Protein AF-A0A520IIP6-F1 (afdb_monomer)

pLDDT: mean 88.24, std 10.16, range [39.0, 95.62]

Nearest PDB structures (foldseek):
  8rtd-assembly1_g  TM=6.089E-01  e=2.371E-02  Escherichia coli
  7pqe-assembly1_C  TM=3.061E-01  e=6.235E-01  Legionella pn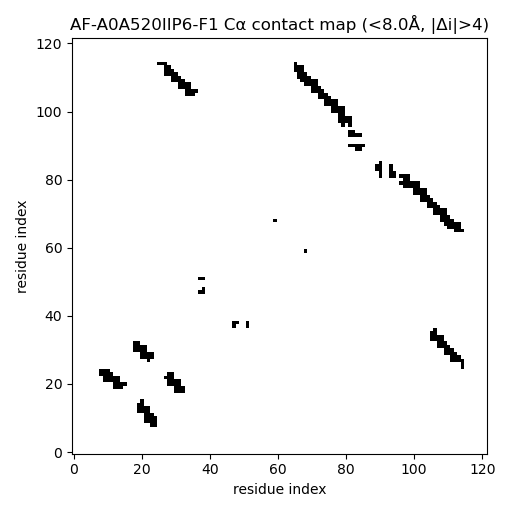eumophila
  6plm-assembly1_A  TM=2.946E-01  e=8.851E-01  Legionella pneumophila subsp. pneumophila str. Philadelphia 1
  7ppo-assembly1_C  TM=2.715E-01  e=1.118E+00  Legionella pneumophila
  6z1p-assembly1_Bj  TM=2.288E-01  e=2.597E-01  Tetrahymena thermophila SB210

Secondary structure (DSSP, 8-state):
--------SEEEEEEETTEEEEEETTS-EEEEEEE--SS-TT---HHHHHHHHHHHHHHHHHH-TTEEEEEEEEEEEEE--PPPPSSHHHHHHHHHHTT-EEEEEEEEEEEEEPP-TT----

Radius of gyration: 20.69 Å; Cα contacts (8 Å, |Δi|>4): 161; chains: 1; bounding box: 42×41×62 Å

Solvent-accessible surface area (backbone atoms only — not comparable to full-atom values): 7462 Å² total; per-residue (Å²): 132,88,80,81,73,88,75,74,68,54,73,47,76,48,75,60,91,92,35,44,34,39,34,29,71,84,70,26,42,30,40,50,39,82,51,81,73,91,57,61,89,89,59,85,57,66,67,49,55,54,51,52,53,50,50,54,54,48,51,52,62,72,66,50,80,60,58,48,80,43,81,46,77,47,79,47,80,46,59,41,78,55,56,88,41,101,40,71,68,47,28,54,54,32,54,73,48,44,69,43,75,44,82,43,78,49,39,33,44,37,42,29,46,62,65,70,87,90,64,80,87,126

Sequence (122 aa):
MKKNSFESPYAGIGLEGKTAILYGNTGSYSVVIAIENPVLQYSADASGYERFQSLLCNVVKLLGEGYIVQKQDVFFRDFYAASKGNSFMQTKYNAHFAGRSYTALSTYLVLTRQVKKGAFYT

Mean predicted aligned error: 7.49 Å

Structure (mmCIF, N/CA/C/O backbone):
data_AF-A0A520IIP6-F1
#
_entry.id   AF-A0A520IIP6-F1
#
loop_
_atom_site.group_PDB
_atom_site.id
_atom_site.type_symbol
_atom_site.label_atom_id
_atom_site.label_alt_id
_atom_site.label_comp_id
_atom_site.label_asym_id
_atom_site.label_entity_id
_atom_site.label_seq_id
_atom_site.pdbx_PDB_ins_code
_atom_site.Cartn_x
_atom_site.Cartn_y
_atom_site.Cartn_z
_atom_site.occupancy
_atom_site.B_iso_or_equiv
_atom_site.auth_seq_id
_atom_site.auth_comp_id
_atom_site.auth_asym_id
_atom_site.auth_atom_id
_atom_site.pdbx_PDB_model_num
ATOM 1 N N . MET A 1 1 ? 13.938 -23.473 28.742 1.00 48.50 1 MET A N 1
ATOM 2 C CA . MET A 1 1 ? 13.667 -22.190 28.056 1.00 48.50 1 MET A CA 1
ATOM 3 C C . MET A 1 1 ? 12.236 -22.248 27.526 1.00 48.50 1 MET A C 1
ATOM 5 O O . MET A 1 1 ? 11.966 -23.098 26.687 1.00 48.50 1 MET A O 1
ATOM 9 N N . LYS A 1 2 ? 11.287 -21.482 28.089 1.00 57.31 2 LYS A N 1
ATOM 10 C CA . LYS A 1 2 ? 9.887 -21.480 27.616 1.00 57.31 2 LYS A CA 1
ATOM 11 C C . LYS A 1 2 ? 9.877 -20.938 26.184 1.00 57.31 2 LYS A C 1
ATOM 13 O O . LYS A 1 2 ? 10.350 -19.832 25.944 1.00 57.31 2 LYS A O 1
ATOM 18 N N . LYS A 1 3 ? 9.418 -21.749 25.234 1.00 68.12 3 LYS A N 1
ATOM 19 C CA . LYS A 1 3 ? 9.323 -21.376 23.822 1.00 68.12 3 LYS A CA 1
ATOM 20 C C . LYS A 1 3 ? 8.108 -20.454 23.695 1.00 68.12 3 LYS A C 1
ATOM 22 O O . LYS A 1 3 ? 6.985 -20.938 23.766 1.00 68.12 3 LYS A O 1
ATOM 27 N N . ASN A 1 4 ? 8.326 -19.144 23.601 1.00 76.19 4 ASN A N 1
ATOM 28 C CA . ASN A 1 4 ? 7.242 -18.198 23.339 1.00 76.19 4 ASN A CA 1
ATOM 29 C C . ASN A 1 4 ? 6.735 -18.463 21.919 1.00 76.19 4 ASN A C 1
ATOM 31 O O . ASN A 1 4 ? 7.427 -18.169 20.943 1.00 76.19 4 ASN A O 1
ATOM 35 N N . SER A 1 5 ? 5.572 -19.099 21.807 1.00 82.81 5 SER A N 1
ATOM 36 C CA . SER A 1 5 ? 4.863 -19.230 20.541 1.00 82.81 5 SER A CA 1
ATOM 37 C C . SER A 1 5 ? 4.386 -17.855 20.094 1.00 82.81 5 SER A C 1
ATOM 39 O O . SER A 1 5 ? 3.941 -17.051 20.911 1.00 82.81 5 SER A O 1
ATOM 41 N N . PHE A 1 6 ? 4.480 -17.583 18.796 1.00 83.75 6 PHE A N 1
ATOM 42 C CA . PHE A 1 6 ? 3.834 -16.413 18.223 1.00 83.75 6 PHE A CA 1
ATOM 43 C C . PHE A 1 6 ? 2.318 -16.599 18.318 1.00 83.75 6 PHE A C 1
ATOM 45 O O . PHE A 1 6 ? 1.766 -17.511 17.703 1.00 83.75 6 PHE A O 1
ATOM 52 N N . GLU A 1 7 ? 1.660 -15.752 19.100 1.00 84.12 7 GLU A N 1
ATOM 53 C CA . GLU A 1 7 ? 0.206 -15.669 19.130 1.00 84.12 7 GLU A CA 1
ATOM 54 C C . GLU A 1 7 ? -0.240 -14.633 18.103 1.00 84.12 7 GLU A C 1
ATOM 56 O O . GLU A 1 7 ? 0.165 -13.469 18.158 1.00 84.12 7 GLU A O 1
ATOM 61 N N . SER A 1 8 ? -1.058 -15.064 17.140 1.00 83.19 8 SER A N 1
ATOM 62 C CA . SER A 1 8 ? -1.614 -14.152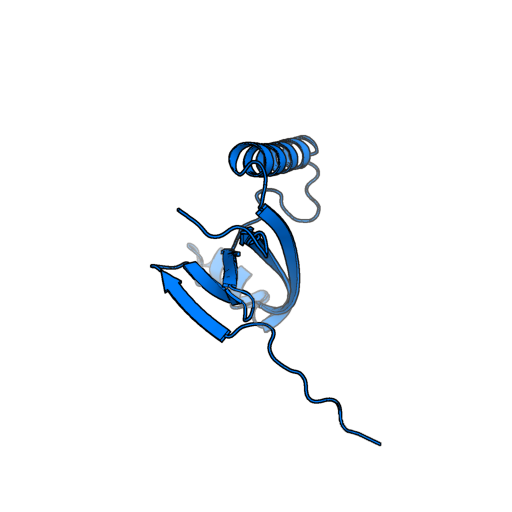 16.144 1.00 83.19 8 SER A CA 1
ATOM 63 C C . SER A 1 8 ? -2.448 -13.074 16.845 1.00 83.19 8 SER A C 1
ATOM 65 O O . SER A 1 8 ? -3.356 -13.418 17.607 1.00 83.19 8 SER A O 1
ATOM 67 N N . PRO A 1 9 ? -2.210 -11.780 16.563 1.00 85.50 9 PRO A N 1
ATOM 68 C CA . PRO A 1 9 ? -3.045 -10.704 17.092 1.00 85.50 9 PRO A CA 1
ATOM 69 C C . PRO A 1 9 ? -4.419 -10.628 16.402 1.00 85.50 9 PRO A C 1
ATOM 71 O O . PRO A 1 9 ? -5.257 -9.813 16.797 1.00 85.50 9 PRO A O 1
ATOM 74 N N . TYR A 1 10 ? -4.640 -11.450 15.369 1.00 89.94 10 TYR A N 1
ATOM 75 C CA . TYR A 1 10 ? -5.858 -11.497 14.570 1.00 89.94 10 TYR A CA 1
ATOM 76 C C . TYR A 1 10 ? -6.653 -12.778 14.819 1.00 89.94 10 TYR A C 1
ATOM 78 O O . TYR A 1 10 ? -6.095 -13.879 14.790 1.00 89.94 10 TYR A O 1
ATOM 86 N N . ALA A 1 11 ? -7.962 -12.601 14.986 1.00 90.38 11 ALA A N 1
ATOM 87 C CA . ALA A 1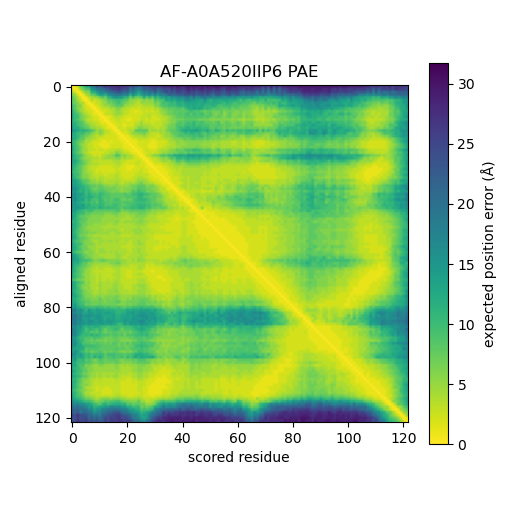 11 ? -8.957 -13.643 15.184 1.00 90.38 11 ALA A CA 1
ATOM 88 C C . ALA A 1 11 ? -9.414 -14.239 13.848 1.00 90.38 11 ALA A C 1
ATOM 90 O O . ALA A 1 11 ? -9.839 -15.389 13.794 1.00 90.38 11 ALA A O 1
ATOM 91 N N . GLY A 1 12 ? -9.318 -13.470 12.760 1.00 91.12 12 GLY A N 1
ATOM 92 C CA . GLY A 1 12 ? -9.676 -13.937 11.429 1.00 91.12 12 GLY A CA 1
ATOM 93 C C . GLY A 1 12 ? -9.450 -12.894 10.342 1.00 91.12 12 GLY A C 1
ATOM 94 O O . GLY A 1 12 ? -9.159 -11.728 10.620 1.00 91.12 12 GLY A O 1
ATOM 95 N N . ILE A 1 13 ? -9.603 -13.336 9.095 1.00 93.88 13 ILE A N 1
ATOM 96 C CA . ILE A 1 13 ? -9.523 -12.500 7.896 1.00 93.88 13 ILE A CA 1
ATOM 97 C C . ILE A 1 13 ? -10.854 -12.627 7.153 1.00 93.88 13 ILE A C 1
ATOM 99 O O . ILE A 1 13 ? -11.259 -13.729 6.789 1.00 93.88 13 ILE A O 1
ATOM 103 N N . GLY A 1 14 ? -11.531 -11.501 6.950 1.00 92.62 14 GLY A N 1
ATOM 104 C CA . GLY A 1 14 ? -12.693 -11.366 6.079 1.00 92.62 14 GLY A CA 1
ATOM 105 C C . GLY A 1 14 ? -12.301 -10.813 4.713 1.00 92.62 14 GLY A C 1
ATOM 106 O O . GLY A 1 14 ? -11.282 -10.136 4.565 1.00 92.62 14 GLY A O 1
ATOM 107 N N . LEU A 1 15 ? -13.131 -11.088 3.712 1.00 92.31 15 LEU A N 1
ATOM 108 C CA . LEU A 1 15 ? -12.997 -10.537 2.369 1.00 92.31 15 LEU A CA 1
ATOM 109 C C . LEU A 1 15 ? -14.292 -9.825 1.999 1.00 92.31 15 LEU A C 1
ATOM 111 O O . LEU A 1 15 ? -15.360 -10.433 2.005 1.00 92.31 15 LEU A O 1
ATOM 115 N N . GLU A 1 16 ? -14.179 -8.549 1.649 1.00 87.81 16 GLU A N 1
ATOM 116 C CA . GLU A 1 16 ? -15.281 -7.754 1.119 1.00 87.81 16 GLU A CA 1
ATOM 117 C C . GLU A 1 16 ? -14.885 -7.245 -0.270 1.00 87.81 16 GLU A C 1
ATOM 119 O O . GLU A 1 16 ? -14.045 -6.355 -0.435 1.00 87.81 16 GLU A O 1
ATOM 124 N N . GLY A 1 17 ? -15.426 -7.891 -1.306 1.00 87.19 17 GLY A N 1
ATOM 125 C CA . GLY A 1 17 ? -15.015 -7.654 -2.688 1.00 87.19 17 GLY A CA 1
ATOM 126 C C . GLY A 1 17 ? -13.536 -7.987 -2.910 1.00 87.19 17 GLY A C 1
ATOM 127 O O . GLY A 1 17 ? -13.138 -9.147 -2.852 1.00 87.19 17 GLY A O 1
ATOM 128 N N . LYS A 1 18 ? -12.721 -6.964 -3.193 1.00 83.12 18 LYS A N 1
ATOM 129 C CA . LYS A 1 18 ? -11.262 -7.090 -3.385 1.00 83.12 18 LYS A CA 1
ATOM 130 C C . LYS A 1 18 ? -10.454 -6.703 -2.143 1.00 83.12 18 LYS A C 1
ATOM 132 O O . LYS A 1 18 ? -9.227 -6.684 -2.203 1.00 83.12 18 LYS A O 1
ATOM 137 N N . THR A 1 19 ? -11.125 -6.372 -1.045 1.00 86.75 19 THR A N 1
ATOM 138 C CA . THR A 1 19 ? -10.495 -5.781 0.131 1.00 86.75 19 THR A CA 1
ATOM 139 C C . THR A 1 19 ? -10.439 -6.791 1.268 1.00 86.75 19 THR A C 1
ATOM 141 O O . THR A 1 19 ? -11.449 -7.400 1.624 1.00 86.75 19 THR A O 1
ATOM 144 N N . ALA A 1 20 ? -9.252 -6.959 1.850 1.00 90.06 20 ALA A N 1
ATOM 145 C CA . ALA A 1 20 ? -9.058 -7.801 3.021 1.00 90.06 20 ALA A CA 1
ATOM 146 C C . ALA A 1 20 ? -9.331 -7.007 4.305 1.00 90.06 20 ALA A C 1
ATOM 148 O O . ALA A 1 20 ? -8.795 -5.910 4.498 1.00 90.06 20 ALA A O 1
ATOM 149 N N . ILE A 1 21 ? -10.138 -7.592 5.187 1.00 93.38 21 ILE A N 1
ATOM 150 C CA . ILE A 1 21 ? -10.464 -7.063 6.510 1.00 93.38 21 ILE A CA 1
ATOM 151 C C . ILE A 1 21 ? -9.842 -7.990 7.553 1.00 93.38 21 ILE A C 1
ATOM 153 O O . ILE A 1 21 ? -10.128 -9.183 7.587 1.00 93.38 21 ILE A O 1
ATOM 157 N N . LEU A 1 22 ? -8.984 -7.454 8.412 1.00 93.38 22 LEU A N 1
ATOM 158 C CA . LEU A 1 22 ? -8.367 -8.175 9.519 1.00 93.38 22 LEU A CA 1
ATOM 159 C C . LEU A 1 22 ? -9.174 -7.911 10.786 1.00 93.38 22 LEU A C 1
ATOM 161 O O . LEU A 1 22 ? -9.310 -6.760 11.197 1.00 93.38 22 LEU A O 1
ATOM 165 N N . TYR A 1 23 ? -9.674 -8.961 11.429 1.00 92.00 23 TYR A N 1
ATOM 166 C CA . TYR A 1 23 ? -10.341 -8.853 12.724 1.00 92.00 23 TYR A CA 1
ATOM 167 C C . TYR A 1 23 ? -9.326 -9.128 13.828 1.00 92.00 23 TYR A C 1
ATOM 169 O O . TYR A 1 23 ? -8.783 -10.224 13.917 1.00 92.00 23 TYR A O 1
ATOM 177 N N . GLY A 1 24 ? -9.039 -8.132 14.658 1.00 89.06 24 GLY A N 1
ATOM 178 C CA . GLY A 1 24 ? -8.148 -8.251 15.807 1.00 89.06 24 GLY A CA 1
ATOM 179 C C . GLY A 1 24 ? -8.822 -8.951 16.985 1.00 89.06 24 GLY A C 1
ATOM 180 O O . GLY A 1 24 ? -10.023 -8.793 17.208 1.00 89.06 24 GLY A O 1
ATOM 181 N N . ASN A 1 25 ? -8.042 -9.658 17.805 1.00 86.62 25 ASN A N 1
ATOM 182 C CA . ASN A 1 25 ? -8.554 -10.366 18.992 1.00 86.62 25 ASN A CA 1
ATOM 183 C C . ASN A 1 25 ? -9.212 -9.426 20.017 1.00 86.62 25 ASN A C 1
ATOM 185 O O . ASN A 1 25 ? -9.979 -9.857 20.871 1.00 86.62 25 ASN A O 1
ATOM 189 N N . THR A 1 26 ? -8.898 -8.133 19.955 1.00 83.69 26 THR A N 1
ATOM 190 C CA . THR A 1 26 ? -9.407 -7.090 20.852 1.00 83.69 26 THR A CA 1
ATOM 191 C C . THR A 1 26 ? -10.678 -6.406 20.338 1.00 83.69 26 THR A C 1
ATOM 193 O O . THR A 1 26 ? -11.141 -5.457 20.969 1.00 83.69 26 THR A O 1
ATOM 196 N N . GLY A 1 27 ? -11.226 -6.846 19.198 1.00 83.06 27 GLY A N 1
ATOM 197 C CA . GLY A 1 27 ? -12.392 -6.244 18.545 1.00 83.06 27 GLY A CA 1
ATOM 198 C C . GLY A 1 27 ? -12.062 -5.098 17.582 1.00 83.06 27 GLY A C 1
ATOM 199 O O . GLY A 1 27 ? -12.951 -4.619 16.882 1.00 83.06 27 GLY A O 1
ATOM 200 N N . SER A 1 28 ? -10.799 -4.663 17.500 1.00 87.06 28 SER A N 1
ATOM 201 C CA . SER A 1 28 ? -10.352 -3.768 16.426 1.00 87.06 28 SER A CA 1
ATOM 202 C C . SER A 1 28 ? -10.457 -4.466 15.079 1.00 87.06 28 SER A C 1
ATOM 204 O O . SER A 1 28 ? -10.202 -5.664 14.988 1.00 87.06 28 SER A O 1
ATOM 206 N N . TYR A 1 29 ? -10.735 -3.717 14.022 1.00 91.44 29 TYR A N 1
ATOM 207 C CA . TYR A 1 29 ? -10.644 -4.234 12.664 1.00 91.44 29 TYR A CA 1
ATOM 208 C C . TYR A 1 29 ? -9.791 -3.320 11.802 1.00 91.44 29 TYR A C 1
ATOM 210 O O . TYR A 1 29 ? -9.791 -2.095 11.976 1.00 91.44 29 TYR A O 1
ATOM 218 N N . SER A 1 30 ? -9.062 -3.937 10.883 1.00 93.75 30 SER A N 1
ATOM 219 C CA . SER A 1 30 ? -8.153 -3.259 9.974 1.00 93.75 30 SER A CA 1
ATOM 220 C C . SER A 1 30 ? -8.524 -3.567 8.537 1.00 93.75 30 SER A C 1
ATOM 222 O O . SER A 1 30 ? -8.792 -4.712 8.196 1.00 93.75 30 SER A O 1
ATOM 224 N N . VAL A 1 31 ? -8.501 -2.557 7.683 1.00 94.19 31 VAL A N 1
ATOM 225 C CA . VAL A 1 31 ? -8.695 -2.703 6.242 1.00 94.19 31 VAL A CA 1
ATOM 226 C C . VAL A 1 31 ? -7.341 -2.540 5.569 1.00 94.19 31 VAL A C 1
ATOM 228 O O . VAL A 1 31 ? -6.641 -1.564 5.841 1.00 94.19 31 VAL A O 1
ATOM 231 N N . VAL A 1 32 ? -6.964 -3.491 4.712 1.00 93.62 32 VAL A N 1
ATOM 232 C CA . VAL A 1 32 ? -5.696 -3.458 3.968 1.00 93.62 32 VAL A CA 1
ATOM 233 C C . VAL A 1 32 ? -5.972 -3.107 2.513 1.00 93.62 32 VAL A C 1
ATOM 235 O O . VAL A 1 32 ? -6.659 -3.842 1.806 1.00 93.62 32 VAL A O 1
ATOM 238 N N . ILE A 1 33 ? -5.415 -1.984 2.066 1.00 92.31 33 ILE A N 1
ATOM 239 C CA . ILE A 1 33 ? -5.607 -1.447 0.719 1.00 92.31 33 ILE A CA 1
ATOM 240 C C . ILE A 1 33 ? -4.259 -1.449 0.004 1.00 92.31 33 ILE A C 1
ATOM 242 O O . ILE A 1 33 ? -3.319 -0.800 0.456 1.00 92.31 33 ILE A O 1
ATOM 246 N N . ALA A 1 34 ? -4.153 -2.163 -1.115 1.00 92.69 34 ALA A N 1
ATOM 247 C CA . ALA A 1 34 ? -2.996 -2.038 -1.997 1.00 92.69 34 ALA A CA 1
ATOM 248 C C . ALA A 1 34 ? -3.060 -0.690 -2.725 1.00 92.69 34 ALA A C 1
ATOM 250 O O . ALA A 1 34 ? -4.109 -0.333 -3.265 1.00 92.69 34 ALA A O 1
ATOM 251 N N . ILE A 1 35 ? -1.954 0.052 -2.735 1.00 90.88 35 ILE A N 1
ATOM 252 C CA . ILE A 1 35 ? -1.862 1.325 -3.449 1.00 90.88 35 ILE A CA 1
ATOM 253 C C . ILE A 1 35 ? -0.714 1.295 -4.452 1.00 90.88 35 ILE A C 1
ATOM 255 O O . ILE A 1 35 ? 0.367 0.776 -4.177 1.00 90.88 35 ILE A O 1
ATOM 259 N N . GLU A 1 36 ? -0.949 1.902 -5.608 1.00 89.31 36 GLU A N 1
ATOM 260 C CA . GLU A 1 36 ? 0.098 2.204 -6.576 1.00 89.31 36 GLU A CA 1
ATOM 261 C C . GLU A 1 36 ? 0.643 3.599 -6.278 1.00 89.31 36 GLU A C 1
ATOM 263 O O . GLU A 1 36 ? -0.117 4.561 -6.139 1.00 89.31 36 GLU A O 1
ATOM 268 N N . ASN A 1 37 ? 1.963 3.715 -6.133 1.00 84.19 37 ASN A N 1
ATOM 269 C CA . ASN A 1 37 ? 2.583 5.011 -5.901 1.00 84.19 37 ASN A CA 1
ATOM 270 C C . ASN A 1 37 ? 2.503 5.842 -7.195 1.00 84.19 37 ASN A C 1
ATOM 272 O O . ASN A 1 37 ? 3.075 5.423 -8.204 1.00 84.19 37 ASN A O 1
ATOM 276 N N . PRO A 1 38 ? 1.838 7.013 -7.189 1.00 85.25 38 PRO A N 1
ATOM 277 C CA . PRO A 1 38 ? 1.708 7.838 -8.387 1.00 85.25 38 PRO A CA 1
ATOM 278 C C . PRO A 1 38 ? 3.037 8.462 -8.829 1.00 85.25 38 PRO A C 1
ATOM 280 O O . PRO A 1 38 ? 3.137 8.945 -9.956 1.00 85.25 38 PRO A O 1
ATOM 283 N N . VAL A 1 39 ? 4.052 8.483 -7.958 1.00 87.94 39 VAL A N 1
ATOM 284 C CA . VAL A 1 39 ? 5.376 9.018 -8.273 1.00 87.94 39 VAL A CA 1
ATOM 285 C C . VAL A 1 39 ? 6.353 7.870 -8.476 1.00 87.94 39 VAL A C 1
ATOM 287 O O . VAL A 1 39 ? 6.570 7.049 -7.582 1.00 87.94 39 VAL A O 1
ATOM 290 N N . LEU A 1 40 ? 6.970 7.836 -9.658 1.00 84.75 40 LEU A N 1
ATOM 291 C CA . LEU A 1 40 ? 7.979 6.839 -9.995 1.00 84.75 40 LEU A CA 1
ATOM 292 C C . LEU A 1 40 ? 9.183 6.926 -9.053 1.00 84.75 40 LEU A C 1
ATOM 294 O O . LEU A 1 40 ? 9.577 7.998 -8.580 1.00 84.75 40 LEU A O 1
ATOM 298 N N . GLN A 1 41 ? 9.803 5.774 -8.817 1.00 80.88 41 GLN A N 1
ATOM 299 C CA . GLN A 1 41 ? 11.065 5.715 -8.097 1.00 80.88 41 GLN A CA 1
ATOM 300 C C . GLN A 1 41 ? 12.121 6.530 -8.859 1.00 80.88 41 GLN A C 1
ATOM 302 O O . GLN A 1 41 ? 12.279 6.360 -10.066 1.00 80.88 41 GLN A O 1
ATOM 307 N N . TYR A 1 42 ? 12.826 7.413 -8.147 1.00 83.81 42 TYR A N 1
ATOM 308 C CA . TYR A 1 42 ? 13.805 8.351 -8.717 1.00 83.81 42 TYR A 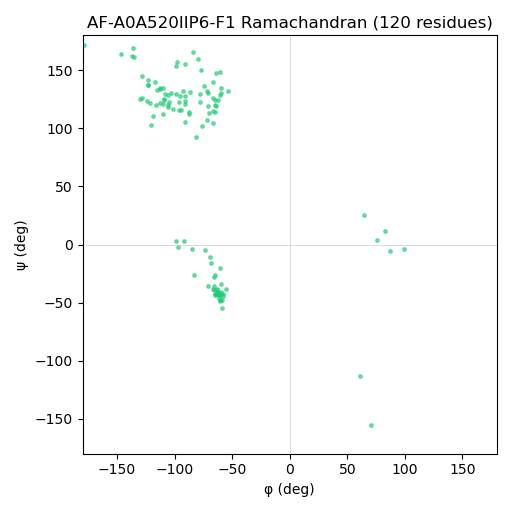CA 1
ATOM 309 C C . TYR A 1 42 ? 13.216 9.399 -9.678 1.00 83.81 42 TYR A C 1
ATOM 311 O O . TYR A 1 42 ? 13.927 9.921 -10.536 1.00 83.81 42 TYR A O 1
ATOM 319 N N . SER A 1 43 ? 11.929 9.732 -9.534 1.00 87.06 43 SER A N 1
ATOM 320 C CA . SER A 1 43 ? 11.331 10.850 -10.264 1.00 87.06 43 SER A CA 1
ATOM 321 C C . SER A 1 43 ? 12.035 12.168 -9.928 1.00 87.06 43 SER A C 1
ATOM 323 O O . SER A 1 43 ? 12.261 12.485 -8.762 1.00 87.06 43 SER A O 1
ATOM 325 N N . ALA A 1 44 ? 12.329 12.965 -10.955 1.00 91.50 44 ALA A N 1
ATOM 326 C CA . ALA A 1 44 ? 12.815 14.336 -10.795 1.00 91.50 44 ALA A CA 1
ATOM 327 C C . ALA A 1 44 ? 11.672 15.357 -10.608 1.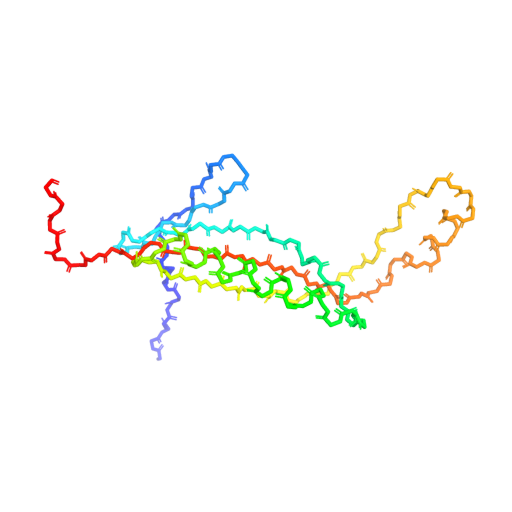00 91.50 44 ALA A C 1
ATOM 329 O O . ALA A 1 44 ? 11.932 16.541 -10.399 1.00 91.50 44 ALA A O 1
ATOM 330 N N . ASP A 1 45 ? 10.407 14.925 -10.684 1.00 91.38 45 ASP A N 1
ATOM 331 C CA . ASP A 1 45 ? 9.248 15.796 -10.476 1.00 91.38 45 ASP A CA 1
ATOM 332 C C . ASP A 1 45 ? 8.952 15.982 -8.979 1.00 91.38 45 ASP A C 1
ATOM 334 O O . ASP A 1 45 ? 8.199 15.212 -8.375 1.00 91.38 45 ASP A O 1
ATOM 338 N N . ALA A 1 46 ? 9.518 17.037 -8.386 1.00 91.69 46 ALA A N 1
ATOM 339 C CA . ALA A 1 46 ? 9.257 17.428 -6.998 1.00 91.69 46 ALA A CA 1
ATOM 340 C C . ALA A 1 46 ? 7.757 17.637 -6.718 1.00 91.69 46 ALA A C 1
ATOM 342 O O . ALA A 1 46 ? 7.247 17.217 -5.677 1.00 91.69 46 ALA A O 1
ATOM 343 N N . SER A 1 47 ? 7.028 18.212 -7.679 1.00 93.31 47 SER A N 1
ATOM 344 C CA . SER A 1 47 ? 5.605 18.523 -7.520 1.00 93.31 47 SER A CA 1
ATOM 345 C C . SER A 1 47 ? 4.743 17.262 -7.377 1.00 93.31 47 SER A C 1
ATOM 347 O O . SER A 1 47 ? 3.709 17.278 -6.707 1.00 93.31 47 SER A O 1
ATOM 349 N N . GLY A 1 48 ? 5.179 16.139 -7.957 1.00 91.81 48 GLY A N 1
ATOM 350 C CA . GLY A 1 48 ? 4.531 14.840 -7.794 1.00 91.81 48 GLY A CA 1
ATOM 351 C C . GLY A 1 48 ? 4.535 14.367 -6.343 1.00 91.81 48 GLY A C 1
ATOM 352 O O . GLY A 1 48 ? 3.500 13.921 -5.841 1.00 91.81 48 GLY A O 1
ATOM 353 N N . TYR A 1 49 ? 5.664 14.520 -5.649 1.00 91.56 49 TYR A N 1
ATOM 354 C CA . TYR A 1 49 ? 5.792 14.128 -4.244 1.00 91.56 49 TYR A CA 1
ATOM 355 C C . TYR A 1 49 ? 4.891 14.968 -3.334 1.00 91.56 49 TYR A C 1
ATOM 357 O O . TYR A 1 49 ? 4.199 14.419 -2.477 1.00 91.56 49 TYR A O 1
ATOM 365 N N . GLU A 1 50 ? 4.827 16.281 -3.561 1.00 94.00 50 GLU A N 1
ATOM 366 C CA . GLU A 1 50 ? 3.963 17.192 -2.799 1.00 94.00 50 GLU A CA 1
ATOM 367 C C . GLU A 1 50 ? 2.474 16.879 -2.987 1.00 94.00 50 GLU A C 1
ATOM 369 O O . GLU A 1 50 ? 1.708 16.850 -2.016 1.00 94.00 50 GLU A O 1
ATOM 374 N N . ARG A 1 51 ? 2.055 16.587 -4.226 1.00 93.44 51 ARG A N 1
ATOM 375 C CA . ARG A 1 51 ? 0.681 16.155 -4.525 1.00 93.44 51 ARG A CA 1
ATOM 376 C C . ARG A 1 51 ? 0.337 14.851 -3.812 1.00 93.44 51 ARG A C 1
ATOM 378 O O . ARG A 1 51 ? -0.727 14.759 -3.200 1.00 93.44 51 ARG A O 1
ATOM 385 N N . PHE A 1 52 ? 1.230 13.861 -3.855 1.00 91.88 52 PHE A N 1
ATOM 386 C CA . PHE A 1 52 ? 1.000 12.583 -3.180 1.00 91.88 52 PHE A CA 1
ATOM 387 C C . PHE A 1 52 ? 0.917 12.747 -1.658 1.00 91.88 52 PHE A C 1
ATOM 389 O O . PHE A 1 52 ? 0.003 12.214 -1.028 1.00 91.88 52 PHE A O 1
ATOM 396 N N . GLN A 1 53 ? 1.802 13.553 -1.069 1.00 92.12 53 GLN A N 1
ATOM 397 C CA . GLN A 1 53 ? 1.759 13.851 0.361 1.00 92.12 53 GLN A CA 1
ATOM 398 C C . GLN A 1 53 ? 0.459 14.569 0.747 1.00 92.12 53 GLN A C 1
ATOM 400 O O . GLN A 1 53 ? -0.163 14.235 1.755 1.00 92.12 53 GLN A O 1
ATOM 405 N N . SER A 1 54 ? 0.008 15.519 -0.073 1.00 94.75 54 SER A N 1
ATOM 406 C CA . SER A 1 54 ? -1.248 16.241 0.154 1.00 94.75 54 SER A CA 1
ATOM 407 C C . SER A 1 54 ? -2.459 15.309 0.108 1.00 94.75 54 SER A C 1
ATOM 409 O O . SER A 1 54 ? -3.362 15.432 0.935 1.00 94.75 54 SER A O 1
ATOM 411 N N . LEU A 1 55 ? -2.461 14.339 -0.812 1.00 92.81 55 LEU A N 1
ATOM 412 C CA . LEU A 1 55 ? -3.487 13.302 -0.879 1.00 92.81 55 LEU A CA 1
ATOM 413 C C . LEU A 1 55 ? -3.520 12.465 0.406 1.00 92.81 55 LEU A C 1
ATOM 415 O O . LEU A 1 55 ? -4.591 12.305 0.987 1.00 92.81 55 LEU A O 1
ATOM 419 N N . LEU A 1 56 ? -2.367 11.986 0.888 1.00 90.88 56 LEU A N 1
ATOM 420 C CA . LEU A 1 56 ? -2.293 11.227 2.143 1.00 90.88 56 LEU A CA 1
ATOM 421 C C . LEU A 1 56 ? -2.792 12.054 3.337 1.00 90.88 56 LEU A C 1
ATOM 423 O O . LEU A 1 56 ? -3.573 11.558 4.148 1.00 90.88 56 LEU A O 1
ATOM 427 N N . CYS A 1 57 ? -2.419 13.333 3.411 1.00 94.31 57 CYS A N 1
ATOM 428 C CA . CYS A 1 57 ? -2.933 14.250 4.428 1.00 94.31 57 CYS A CA 1
ATOM 429 C C . CYS A 1 57 ? -4.460 14.401 4.354 1.00 94.31 57 CYS A C 1
ATOM 431 O O . CYS A 1 57 ? -5.125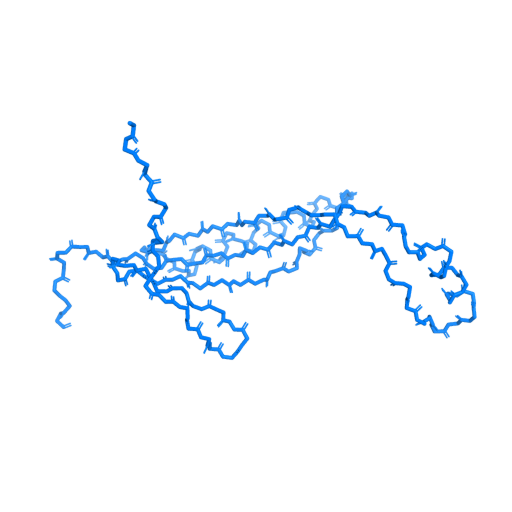 14.431 5.387 1.00 94.31 57 CYS A O 1
ATOM 433 N N . ASN A 1 58 ? -5.032 14.481 3.151 1.00 94.62 58 ASN A N 1
ATOM 434 C CA . ASN A 1 58 ? -6.480 14.566 2.974 1.00 94.62 58 ASN A CA 1
ATOM 435 C C . ASN A 1 58 ? -7.186 13.275 3.401 1.00 94.62 58 ASN A C 1
ATOM 437 O O . ASN A 1 58 ? -8.228 13.353 4.044 1.00 94.62 58 ASN A O 1
ATOM 441 N N . VAL A 1 59 ? -6.601 12.103 3.128 1.00 92.31 59 VAL A N 1
ATOM 442 C CA . VAL A 1 59 ? -7.121 10.818 3.626 1.00 92.31 59 VAL A CA 1
ATOM 443 C C . VAL A 1 59 ? -7.182 10.816 5.154 1.00 92.31 59 VAL A C 1
ATOM 445 O O . VAL A 1 59 ? -8.222 10.489 5.720 1.00 92.31 59 VAL A O 1
ATOM 448 N N . VAL A 1 60 ? -6.111 11.245 5.829 1.00 92.88 60 VAL A N 1
ATOM 449 C CA . VAL A 1 60 ? -6.083 11.335 7.300 1.00 92.88 60 VAL A CA 1
ATOM 450 C C . VAL A 1 60 ? -7.158 12.295 7.820 1.00 92.88 60 VAL A C 1
ATOM 452 O O . VAL A 1 60 ? -7.873 11.960 8.761 1.00 92.88 60 VAL A O 1
ATOM 455 N N . LYS A 1 61 ? -7.324 13.463 7.185 1.00 94.12 61 LYS A N 1
ATOM 456 C CA . LYS A 1 61 ? -8.359 14.441 7.563 1.00 94.12 61 LYS A CA 1
ATOM 457 C C . LYS A 1 61 ? -9.778 13.889 7.408 1.00 94.12 61 LYS A C 1
ATOM 459 O O . LYS A 1 61 ? -10.617 14.158 8.259 1.00 94.12 61 LYS A O 1
ATOM 464 N N . LEU A 1 62 ? -10.042 13.140 6.337 1.00 94.50 62 LEU A N 1
ATOM 465 C CA . LEU A 1 62 ? -11.356 12.551 6.067 1.00 94.50 62 LEU A CA 1
ATOM 466 C C . LEU A 1 62 ? -11.694 11.402 7.023 1.00 94.50 62 LEU A C 1
ATOM 468 O O . LEU A 1 62 ? -12.854 11.250 7.392 1.00 94.50 62 LEU A O 1
ATOM 472 N N . LEU A 1 63 ? -10.700 10.605 7.428 1.00 92.75 63 LEU A N 1
ATOM 473 C CA . LEU A 1 63 ? -10.900 9.526 8.400 1.00 92.75 63 LEU A CA 1
ATOM 474 C C . LEU A 1 63 ? -11.268 10.055 9.791 1.00 92.75 63 LEU A C 1
ATOM 476 O O . LEU A 1 63 ? -12.071 9.435 10.486 1.00 92.75 63 LEU A O 1
ATOM 480 N N . GLY A 1 64 ? -10.701 11.197 10.185 1.00 89.81 64 GLY A N 1
ATOM 481 C CA . GLY A 1 64 ? -10.930 11.789 11.498 1.00 89.81 64 GLY A CA 1
ATOM 482 C C . GLY A 1 64 ? -10.283 10.991 12.635 1.00 89.81 64 GLY A C 1
ATOM 483 O O . GLY A 1 64 ? -9.289 10.286 12.456 1.00 89.81 64 GLY A O 1
ATOM 484 N N . GLU A 1 65 ? -10.826 11.137 13.841 1.00 89.62 65 GLU A N 1
ATOM 485 C CA . GLU A 1 65 ? -10.279 10.513 15.048 1.00 89.62 65 GLU A CA 1
ATOM 486 C C . GLU A 1 65 ? -10.651 9.029 15.189 1.00 89.62 65 GLU A C 1
ATOM 488 O O . GLU A 1 65 ? -11.638 8.544 14.640 1.00 89.62 65 GLU A O 1
ATOM 493 N N . GLY A 1 66 ? -9.877 8.299 16.000 1.00 89.75 66 GLY A N 1
ATOM 494 C CA . GLY A 1 66 ? -10.159 6.895 16.325 1.00 89.75 66 GLY A CA 1
ATOM 495 C C . GLY A 1 66 ? -9.668 5.888 15.284 1.00 89.75 66 GLY A C 1
ATOM 496 O O . GLY A 1 66 ? -9.999 4.705 15.382 1.00 89.75 66 GLY A O 1
ATOM 497 N N . TYR A 1 67 ? -8.851 6.328 14.325 1.00 92.38 67 TYR A N 1
ATOM 498 C CA . TYR A 1 67 ? -8.196 5.466 13.346 1.00 92.38 67 TYR A CA 1
ATOM 499 C C . TYR A 1 67 ? -6.675 5.518 13.487 1.00 92.38 67 TYR A C 1
ATOM 501 O O . TYR A 1 67 ? -6.084 6.578 13.677 1.00 92.38 67 TYR A O 1
ATOM 509 N N . ILE A 1 68 ? -6.035 4.359 13.353 1.00 92.44 68 ILE A N 1
ATOM 510 C CA . ILE A 1 68 ? -4.600 4.258 13.093 1.00 92.44 68 ILE A CA 1
ATOM 511 C C . ILE A 1 68 ? -4.429 4.125 11.584 1.00 92.44 68 ILE A C 1
ATOM 513 O O . ILE A 1 68 ? -5.025 3.240 10.966 1.00 92.44 68 ILE A O 1
ATOM 517 N N . VAL A 1 69 ? -3.586 4.977 11.011 1.00 93.62 69 VAL A N 1
ATOM 518 C CA . VAL A 1 69 ? -3.211 4.935 9.597 1.00 93.62 69 VAL A CA 1
ATOM 519 C C . VAL A 1 69 ? -1.768 4.462 9.495 1.00 93.62 69 VAL A C 1
ATOM 521 O O . VAL A 1 69 ? -0.879 5.055 10.105 1.00 93.62 69 VAL A O 1
ATOM 524 N N . GLN A 1 70 ? -1.526 3.400 8.730 1.00 93.19 70 GLN A N 1
ATOM 525 C CA . GLN A 1 70 ? -0.183 2.866 8.505 1.00 93.19 70 GLN A CA 1
ATOM 526 C C . GLN A 1 70 ? 0.072 2.719 7.010 1.00 93.19 70 GLN A C 1
ATOM 528 O O . GLN A 1 70 ? -0.685 2.057 6.306 1.00 93.19 70 GLN A O 1
ATOM 533 N N . LYS A 1 71 ? 1.168 3.307 6.530 1.00 92.94 71 LYS A N 1
ATOM 534 C CA . LYS A 1 71 ? 1.706 3.030 5.199 1.00 92.94 71 LYS A CA 1
ATOM 535 C C . LYS A 1 71 ? 2.808 1.986 5.353 1.00 92.94 71 LYS A C 1
ATOM 537 O O . LYS A 1 71 ? 3.824 2.264 5.983 1.00 92.94 71 LYS A O 1
ATOM 542 N N . GLN A 1 72 ? 2.604 0.805 4.786 1.00 93.06 72 GLN A N 1
ATOM 543 C CA . GLN A 1 72 ? 3.565 -0.288 4.808 1.00 93.06 72 GLN A CA 1
ATOM 544 C C . GLN A 1 72 ? 4.157 -0.484 3.417 1.00 93.06 72 GLN A C 1
ATOM 546 O O . GLN A 1 72 ? 3.434 -0.717 2.453 1.00 93.06 72 GLN A O 1
ATOM 551 N N . ASP A 1 73 ? 5.480 -0.440 3.336 1.00 92.81 73 ASP A N 1
ATOM 552 C CA . ASP A 1 73 ? 6.235 -0.769 2.132 1.00 92.81 73 ASP A CA 1
ATOM 553 C C . ASP A 1 73 ? 6.849 -2.161 2.280 1.00 92.81 73 ASP A C 1
ATOM 555 O O . ASP A 1 73 ? 7.450 -2.480 3.309 1.00 92.81 73 ASP A O 1
ATOM 559 N N . VAL A 1 74 ? 6.662 -3.003 1.267 1.00 93.94 74 VAL A N 1
ATOM 560 C CA . VAL A 1 74 ? 7.185 -4.369 1.210 1.00 93.94 74 VAL A CA 1
ATOM 561 C C . VAL A 1 74 ? 8.124 -4.467 0.019 1.00 93.94 74 VAL A C 1
ATOM 563 O O . VAL A 1 74 ? 7.691 -4.424 -1.132 1.00 93.94 74 VAL A O 1
ATOM 566 N N . PHE A 1 75 ? 9.415 -4.602 0.312 1.00 93.56 75 PHE A N 1
ATOM 567 C CA . PHE A 1 75 ? 10.452 -4.828 -0.688 1.00 93.56 75 PHE A CA 1
ATOM 568 C C . PHE A 1 75 ? 10.681 -6.324 -0.855 1.00 93.56 75 PHE A C 1
ATOM 570 O O . PHE A 1 75 ? 10.858 -7.046 0.127 1.00 93.56 75 PHE A O 1
ATOM 577 N N . PHE A 1 76 ? 10.711 -6.789 -2.097 1.00 94.44 76 PHE A N 1
ATOM 578 C CA . PHE A 1 76 ? 10.963 -8.189 -2.413 1.00 94.44 76 PHE A CA 1
ATOM 579 C C . PHE A 1 76 ? 11.734 -8.310 -3.721 1.00 94.44 76 PHE A C 1
ATOM 581 O O . PHE A 1 76 ? 11.850 -7.358 -4.492 1.00 94.44 76 PHE A O 1
ATOM 588 N N . ARG A 1 77 ? 12.315 -9.486 -3.951 1.00 95.62 77 ARG A N 1
ATOM 589 C CA . ARG A 1 77 ? 13.036 -9.779 -5.185 1.00 95.62 77 ARG A CA 1
ATOM 590 C C . ARG A 1 77 ? 12.122 -10.555 -6.111 1.00 95.62 77 ARG A C 1
ATOM 592 O O . ARG A 1 77 ? 11.536 -11.549 -5.693 1.00 95.62 77 ARG A O 1
ATOM 599 N N . ASP A 1 78 ? 12.027 -10.094 -7.344 1.00 95.06 78 ASP A N 1
ATOM 600 C CA . ASP A 1 78 ? 11.186 -10.697 -8.369 1.00 95.06 78 ASP A CA 1
ATOM 601 C C . ASP A 1 78 ? 11.951 -10.782 -9.695 1.00 95.06 78 ASP A C 1
ATOM 603 O O . ASP A 1 78 ? 13.047 -10.226 -9.831 1.00 95.06 78 ASP A O 1
ATOM 607 N N . PHE A 1 79 ? 11.410 -11.511 -10.665 1.00 94.75 79 PHE A N 1
ATOM 608 C CA . PHE A 1 79 ? 12.014 -11.729 -11.973 1.00 94.75 79 PHE A CA 1
ATOM 609 C C . PHE A 1 79 ? 11.162 -11.099 -13.065 1.00 94.75 79 PHE A C 1
ATOM 611 O O . PHE A 1 79 ? 9.948 -11.279 -13.113 1.00 94.75 79 PHE A O 1
ATOM 618 N N . TYR A 1 80 ? 11.800 -10.363 -13.975 1.00 93.06 80 TYR A N 1
ATOM 619 C CA . TYR A 1 80 ? 11.083 -9.737 -15.077 1.00 93.06 80 TYR A CA 1
ATOM 620 C C . TYR A 1 80 ? 10.483 -10.804 -16.005 1.00 93.06 80 TYR A C 1
ATOM 622 O O . TYR A 1 80 ? 11.207 -11.545 -16.683 1.00 93.06 80 TYR A O 1
ATOM 630 N N . ALA A 1 81 ? 9.152 -10.867 -16.044 1.00 91.88 81 ALA A N 1
ATOM 631 C CA . ALA A 1 81 ? 8.397 -11.709 -16.960 1.00 91.88 81 ALA A CA 1
ATOM 632 C C . ALA A 1 81 ? 8.153 -10.950 -18.271 1.00 91.88 81 ALA A C 1
ATOM 634 O O . ALA A 1 81 ? 7.422 -9.960 -18.310 1.00 91.88 81 ALA A O 1
ATOM 635 N N . ALA A 1 82 ? 8.772 -11.407 -19.361 1.00 89.44 82 ALA A N 1
ATOM 636 C CA . ALA A 1 82 ? 8.616 -10.761 -20.658 1.00 89.44 82 ALA A CA 1
ATOM 637 C C . ALA A 1 82 ? 7.179 -10.907 -21.185 1.00 89.44 82 ALA A C 1
ATOM 639 O O . ALA A 1 82 ? 6.666 -12.015 -21.333 1.00 89.44 82 ALA A O 1
ATOM 640 N N . SER A 1 83 ? 6.552 -9.781 -21.524 1.00 89.62 83 SER A N 1
ATOM 641 C CA . SER A 1 83 ? 5.240 -9.736 -22.174 1.00 89.62 83 SER A CA 1
ATOM 642 C C . SER A 1 83 ? 5.374 -9.537 -23.687 1.00 89.62 83 SER A C 1
ATOM 644 O O . SER A 1 83 ? 6.356 -8.962 -24.172 1.00 89.62 83 SER A O 1
ATOM 646 N N . LYS A 1 84 ? 4.379 -9.998 -24.462 1.00 88.62 84 LYS A N 1
ATOM 647 C CA . LYS A 1 84 ? 4.290 -9.661 -25.892 1.00 88.62 84 LYS A CA 1
ATOM 648 C C . LYS A 1 84 ? 4.061 -8.158 -26.027 1.00 88.62 84 LYS A C 1
ATOM 650 O O . LYS A 1 84 ? 3.117 -7.623 -25.455 1.00 88.62 84 LYS A O 1
ATOM 655 N N . GLY A 1 85 ? 4.939 -7.491 -26.769 1.00 86.81 85 GLY A N 1
ATOM 656 C CA . GLY A 1 85 ? 4.792 -6.073 -27.069 1.00 86.81 85 GLY A CA 1
ATOM 657 C C . GLY A 1 85 ? 3.869 -5.841 -28.263 1.00 86.81 85 GLY A C 1
ATOM 658 O O . GLY A 1 85 ? 3.623 -6.749 -29.056 1.00 86.81 85 GLY A O 1
ATOM 659 N N . ASN A 1 86 ? 3.433 -4.595 -28.446 1.00 91.50 86 ASN A N 1
ATOM 660 C CA . ASN A 1 86 ? 2.603 -4.188 -29.590 1.00 91.50 86 ASN A CA 1
ATOM 661 C C . ASN A 1 86 ? 3.356 -4.215 -30.933 1.00 91.50 86 ASN A C 1
ATOM 663 O O . ASN A 1 86 ? 2.752 -4.076 -31.991 1.00 91.50 86 ASN A O 1
ATOM 667 N N . SER A 1 87 ? 4.681 -4.376 -30.904 1.00 93.81 87 SER A N 1
ATOM 668 C CA . SER A 1 87 ? 5.529 -4.474 -32.088 1.00 93.81 87 SER A CA 1
ATOM 669 C C . SER A 1 87 ? 6.568 -5.583 -31.929 1.00 93.81 87 SER A C 1
ATOM 671 O O . SER A 1 87 ? 6.886 -6.028 -30.818 1.00 93.81 87 SER A O 1
ATOM 673 N N . PHE A 1 88 ? 7.139 -6.015 -33.055 1.00 93.38 88 PHE A N 1
ATOM 674 C CA . PHE A 1 88 ? 8.249 -6.968 -33.059 1.00 93.38 88 PHE A CA 1
ATOM 675 C C . PHE A 1 88 ? 9.451 -6.438 -32.261 1.00 93.38 88 PHE A C 1
ATOM 677 O O . PHE A 1 88 ? 10.019 -7.171 -31.451 1.00 93.38 88 PHE A O 1
ATOM 684 N N . M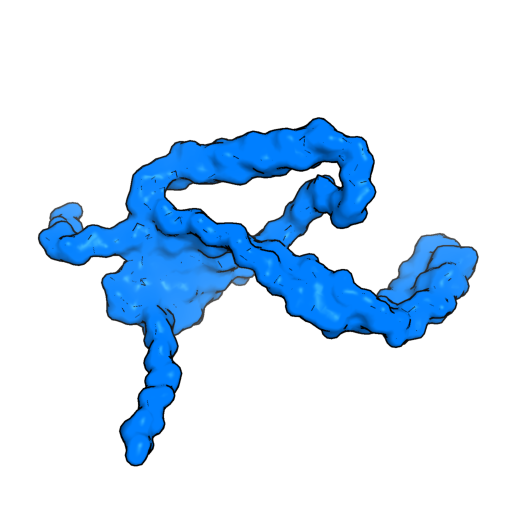ET A 1 89 ? 9.783 -5.151 -32.419 1.00 95.25 89 MET A N 1
ATOM 685 C CA . MET A 1 89 ? 10.862 -4.497 -31.671 1.00 95.25 89 MET A CA 1
ATOM 686 C C . MET A 1 89 ? 10.604 -4.516 -30.165 1.00 95.25 89 MET A C 1
ATOM 688 O O . MET A 1 89 ? 11.475 -4.939 -29.411 1.00 95.25 89 MET A O 1
ATOM 692 N N . GLN A 1 90 ? 9.394 -4.154 -29.725 1.00 92.81 90 GLN A N 1
ATOM 693 C CA . GLN A 1 90 ? 9.048 -4.186 -28.303 1.00 92.81 90 GLN A CA 1
ATOM 694 C C . GLN A 1 90 ? 9.100 -5.612 -27.745 1.00 92.81 90 GLN A C 1
ATOM 696 O O . GLN A 1 90 ? 9.573 -5.832 -26.636 1.00 92.81 90 GLN A O 1
ATOM 701 N N . THR A 1 91 ? 8.666 -6.601 -28.526 1.00 93.62 91 THR A N 1
ATOM 702 C CA . THR A 1 91 ? 8.721 -8.010 -28.118 1.00 93.62 91 THR A CA 1
ATOM 703 C C . THR A 1 91 ? 10.163 -8.496 -27.958 1.00 93.62 91 THR A C 1
ATOM 705 O O . THR A 1 91 ? 10.478 -9.157 -26.970 1.00 93.62 91 THR A O 1
ATOM 708 N N . LYS A 1 92 ? 11.061 -8.153 -28.893 1.00 95.19 92 LYS A N 1
ATOM 709 C CA . LYS A 1 92 ? 12.492 -8.484 -28.786 1.00 95.19 92 LYS A CA 1
ATOM 710 C C . LYS A 1 92 ? 13.165 -7.753 -27.628 1.00 95.19 92 LYS A C 1
ATOM 712 O O . LYS A 1 92 ? 13.954 -8.369 -26.916 1.00 95.19 92 LYS A O 1
ATOM 717 N N . TYR A 1 93 ? 12.810 -6.488 -27.410 1.00 93.81 93 TYR A N 1
ATOM 718 C CA . TYR A 1 93 ? 13.259 -5.714 -26.259 1.00 93.81 93 TYR A CA 1
ATOM 719 C C . TYR A 1 93 ? 12.841 -6.390 -24.948 1.00 93.81 93 TYR A C 1
ATOM 721 O O . TYR A 1 93 ? 13.707 -6.728 -24.152 1.00 93.81 93 TYR A O 1
ATOM 729 N N . ASN A 1 94 ? 11.554 -6.691 -24.754 1.00 93.56 94 ASN A N 1
ATOM 730 C CA . ASN A 1 94 ? 11.067 -7.362 -23.544 1.00 93.56 94 ASN A CA 1
ATOM 731 C C . ASN A 1 94 ? 11.763 -8.720 -23.339 1.00 93.56 94 ASN A C 1
ATOM 733 O O . ASN A 1 94 ? 12.228 -9.026 -22.243 1.00 93.56 94 ASN A O 1
ATOM 737 N N . ALA A 1 95 ? 11.907 -9.520 -24.400 1.00 93.31 95 ALA A N 1
ATOM 738 C CA . ALA A 1 95 ? 12.573 -10.821 -24.330 1.00 93.31 95 ALA A CA 1
ATOM 739 C C . ALA A 1 95 ? 14.038 -10.730 -23.861 1.00 93.31 95 ALA A C 1
ATOM 741 O O . ALA A 1 95 ? 14.5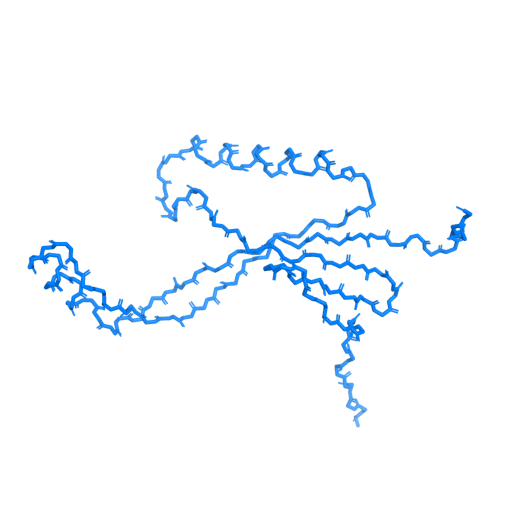01 -11.613 -23.146 1.00 93.31 95 ALA A O 1
ATOM 742 N N . HIS A 1 96 ? 14.759 -9.658 -24.204 1.00 94.81 96 HIS A N 1
ATOM 743 C CA . HIS A 1 96 ? 16.145 -9.448 -23.770 1.00 94.81 96 HIS A CA 1
ATOM 744 C C . HIS A 1 96 ? 16.294 -9.262 -22.244 1.00 94.81 96 HIS A C 1
ATOM 746 O O . HIS A 1 96 ? 17.353 -9.559 -21.679 1.00 94.81 96 HIS A O 1
ATOM 752 N N . PHE A 1 97 ? 15.249 -8.789 -21.558 1.00 92.94 97 PHE A N 1
ATOM 753 C CA . PHE A 1 97 ? 15.254 -8.609 -20.101 1.00 92.94 97 PHE A CA 1
ATOM 754 C C . PHE A 1 97 ? 14.610 -9.777 -19.340 1.00 92.94 97 PHE A C 1
ATOM 756 O O . PHE A 1 97 ? 14.624 -9.766 -18.109 1.00 92.94 97 PHE A O 1
ATOM 763 N N . ALA A 1 98 ? 14.078 -10.787 -20.038 1.00 94.19 98 ALA A N 1
ATOM 764 C CA . ALA A 1 98 ? 13.412 -11.935 -19.428 1.00 94.19 98 ALA A CA 1
ATOM 765 C C . ALA A 1 98 ? 14.303 -12.627 -18.382 1.00 94.19 98 ALA A C 1
ATOM 767 O O . ALA A 1 98 ? 15.474 -12.909 -18.634 1.00 94.19 98 ALA A O 1
ATOM 768 N N . GLY A 1 99 ? 13.744 -12.898 -17.201 1.00 93.19 99 GLY A N 1
ATOM 769 C CA . GLY A 1 99 ? 14.440 -13.605 -16.123 1.00 93.19 99 GLY A CA 1
ATOM 770 C C . GLY A 1 99 ? 15.473 -12.770 -15.360 1.00 93.19 99 GLY A C 1
ATOM 771 O O . GLY A 1 99 ? 16.135 -13.298 -14.469 1.00 93.19 99 GLY A O 1
ATOM 772 N N . ARG A 1 100 ? 15.622 -11.468 -15.647 1.00 94.94 100 ARG A N 1
ATOM 773 C CA . ARG A 1 100 ? 16.464 -10.587 -14.823 1.00 94.94 100 ARG A CA 1
ATOM 774 C C . ARG A 1 100 ? 15.797 -10.331 -13.478 1.00 94.94 100 ARG A C 1
ATOM 776 O O . ARG A 1 100 ? 14.632 -9.940 -13.429 1.00 94.94 100 ARG A O 1
ATOM 783 N N . SER A 1 101 ? 16.551 -10.518 -12.396 1.00 95.12 101 SER A N 1
ATOM 784 C CA . SER A 1 101 ? 16.069 -10.196 -11.055 1.00 95.12 101 SER A CA 1
ATOM 785 C C . SER A 1 101 ? 16.048 -8.687 -10.837 1.00 95.12 101 SER A C 1
ATOM 787 O O . SER A 1 101 ? 17.041 -8.022 -11.139 1.00 95.12 101 SER A O 1
ATOM 789 N N . TYR A 1 102 ? 14.988 -8.172 -10.234 1.00 92.25 102 TYR A N 1
ATOM 790 C CA . TYR A 1 102 ? 14.877 -6.783 -9.808 1.00 92.25 102 TYR A CA 1
ATOM 791 C C . TYR A 1 102 ? 14.299 -6.708 -8.391 1.00 92.25 102 TYR A C 1
ATOM 793 O O . TYR A 1 102 ? 13.733 -7.679 -7.882 1.00 92.25 102 TYR A O 1
ATOM 801 N N . THR A 1 103 ? 14.486 -5.566 -7.730 1.00 92.62 103 THR A N 1
ATOM 802 C CA . THR A 1 103 ? 13.823 -5.281 -6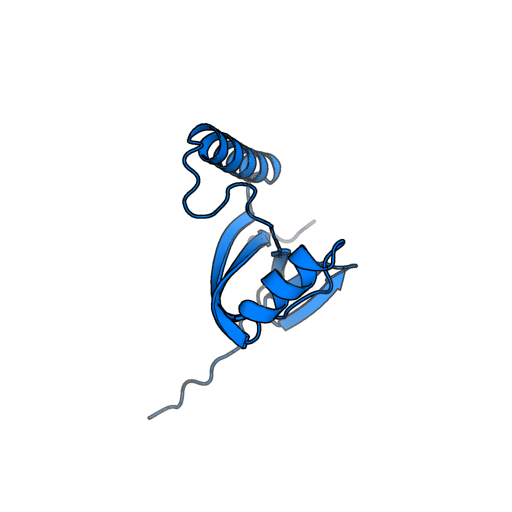.455 1.00 92.62 103 THR A CA 1
ATOM 803 C C . THR A 1 103 ? 12.474 -4.651 -6.759 1.00 92.62 103 THR A C 1
ATOM 805 O O . THR A 1 103 ? 12.415 -3.552 -7.306 1.00 92.62 103 THR A O 1
ATOM 808 N N . ALA A 1 104 ? 11.406 -5.355 -6.416 1.00 91.25 104 ALA A N 1
ATOM 809 C CA . ALA A 1 104 ? 10.046 -4.863 -6.491 1.00 91.25 104 ALA A CA 1
ATOM 810 C C . ALA A 1 104 ? 9.640 -4.212 -5.161 1.00 91.25 104 ALA A C 1
ATOM 812 O O . ALA A 1 104 ? 10.181 -4.527 -4.095 1.00 91.25 104 ALA A O 1
ATOM 813 N N . LEU A 1 105 ? 8.668 -3.306 -5.239 1.00 91.00 105 LEU A N 1
ATOM 814 C CA . LEU A 1 105 ? 8.062 -2.636 -4.098 1.00 91.00 105 LEU A CA 1
ATOM 815 C C . LEU A 1 105 ? 6.543 -2.740 -4.223 1.00 91.00 105 LEU A C 1
ATOM 817 O O . LEU A 1 105 ? 5.970 -2.311 -5.223 1.00 91.00 105 LEU A O 1
ATOM 821 N N . SER A 1 106 ? 5.895 -3.265 -3.188 1.00 92.75 106 SER A N 1
ATOM 822 C CA . SER A 1 106 ? 4.449 -3.152 -3.007 1.00 92.75 106 SER A CA 1
ATOM 823 C C . SER A 1 106 ? 4.156 -2.275 -1.802 1.00 92.75 106 SER A C 1
ATOM 825 O O . SER A 1 106 ? 4.752 -2.456 -0.740 1.00 92.75 106 SER A O 1
ATOM 827 N N . THR A 1 107 ? 3.218 -1.346 -1.955 1.00 92.56 107 THR A N 1
ATOM 828 C CA . THR A 1 107 ? 2.796 -0.455 -0.877 1.00 92.56 107 THR A CA 1
ATOM 829 C C . THR A 1 107 ? 1.360 -0.765 -0.476 1.00 92.56 107 THR A C 1
ATOM 831 O O . THR A 1 107 ? 0.472 -0.888 -1.319 1.00 92.56 107 THR A O 1
ATOM 834 N N . TYR A 1 108 ? 1.130 -0.844 0.830 1.00 93.56 108 TYR A N 1
ATOM 835 C CA . TYR A 1 108 ? -0.179 -1.063 1.424 1.00 93.56 108 TYR A CA 1
ATOM 836 C C . TYR A 1 108 ? -0.516 0.068 2.391 1.00 93.56 108 TYR A C 1
ATOM 838 O O . TYR A 1 108 ? 0.320 0.490 3.190 1.00 93.56 108 TYR A O 1
ATOM 846 N N . LEU A 1 109 ? -1.755 0.543 2.336 1.00 93.69 109 LEU A N 1
ATOM 847 C CA . LEU A 1 109 ? -2.340 1.423 3.334 1.00 93.69 109 LEU A CA 1
ATOM 848 C C . LEU A 1 109 ? -3.238 0.583 4.246 1.00 93.69 109 LEU A C 1
ATOM 850 O O . LEU A 1 109 ? -4.223 0.002 3.792 1.00 93.69 109 LEU A O 1
ATOM 854 N N . VAL A 1 110 ? -2.882 0.507 5.526 1.00 94.25 110 VAL A N 1
ATOM 855 C CA . VAL A 1 110 ? -3.638 -0.218 6.548 1.00 94.25 110 VAL A CA 1
ATOM 856 C C . VAL A 1 110 ? -4.365 0.787 7.429 1.00 94.25 110 VAL A C 1
ATOM 858 O O . VAL A 1 110 ? -3.742 1.636 8.072 1.00 94.25 110 VAL A O 1
ATOM 861 N N . LEU A 1 111 ? -5.690 0.686 7.452 1.00 94.25 111 LEU A N 1
ATOM 862 C CA . LEU A 1 111 ? -6.567 1.544 8.241 1.00 94.25 111 LEU A CA 1
ATOM 863 C C . LEU A 1 111 ? -7.173 0.720 9.365 1.00 94.25 111 LEU A C 1
ATOM 865 O O . LEU A 1 111 ? -7.968 -0.174 9.099 1.00 94.25 111 LEU A O 1
ATOM 869 N N . THR A 1 112 ? -6.810 1.009 10.611 1.00 93.38 112 THR A N 1
ATOM 870 C CA . THR A 1 112 ? -7.320 0.274 11.776 1.00 93.38 112 THR A CA 1
ATOM 871 C C . THR A 1 112 ? -8.252 1.149 12.587 1.00 93.38 112 THR A C 1
ATOM 873 O O . THR A 1 112 ? -7.825 2.184 13.097 1.00 93.38 112 THR A O 1
ATOM 876 N N . ARG A 1 113 ? -9.505 0.723 12.767 1.00 90.94 113 ARG A N 1
ATOM 877 C CA . ARG A 1 113 ? -10.414 1.391 13.702 1.00 90.94 113 ARG A CA 1
ATOM 878 C C . ARG A 1 113 ? -10.077 0.965 15.125 1.00 90.94 113 ARG A C 1
ATOM 880 O O . ARG A 1 113 ? -10.101 -0.223 15.455 1.00 90.94 113 ARG A O 1
ATOM 887 N N . GLN A 1 114 ? -9.779 1.938 15.978 1.00 86.19 114 GLN A N 1
ATOM 888 C CA . GLN A 1 114 ? -9.569 1.695 17.397 1.00 86.19 114 GLN A CA 1
ATOM 889 C C . GLN A 1 114 ? -10.915 1.530 18.103 1.00 86.19 114 GLN A C 1
ATOM 891 O O . GLN A 1 114 ? -11.810 2.368 17.989 1.00 86.19 114 GLN A O 1
ATOM 896 N N . VAL A 1 115 ? -11.040 0.456 18.877 1.00 83.50 115 VAL A N 1
ATOM 897 C CA . VAL A 1 115 ? -12.168 0.262 19.791 1.00 83.50 115 VAL A CA 1
ATOM 898 C C . VAL A 1 115 ? -11.779 0.842 21.145 1.00 83.50 115 VAL A C 1
ATOM 900 O O . VAL A 1 115 ? -10.762 0.456 21.727 1.00 83.50 115 VAL A O 1
ATOM 903 N N . LYS A 1 116 ? -12.581 1.780 21.661 1.00 71.56 116 LYS A N 1
ATOM 904 C CA . LYS A 1 116 ? -12.398 2.310 23.017 1.00 71.56 116 LYS A CA 1
ATOM 905 C C . LYS A 1 116 ? -12.813 1.231 24.016 1.00 71.56 116 LYS A C 1
ATOM 907 O O . LYS A 1 116 ? -13.997 0.946 24.173 1.00 71.56 116 LYS A O 1
ATOM 912 N N . LYS A 1 117 ? -11.842 0.620 24.697 1.00 65.75 117 LYS A N 1
ATOM 913 C CA . LYS A 1 117 ? -12.118 -0.329 25.783 1.00 65.75 117 LYS A CA 1
ATOM 914 C C . LYS A 1 117 ? -12.861 0.401 26.911 1.00 65.75 117 LYS A C 1
ATOM 916 O O . LYS A 1 117 ? -12.369 1.413 27.398 1.00 65.75 117 LYS A O 1
ATOM 921 N N . GLY A 1 118 ? -14.031 -0.105 27.307 1.00 62.66 118 GLY A N 1
ATOM 922 C CA . GLY A 1 118 ? -14.834 0.439 28.414 1.00 62.66 118 GLY A CA 1
ATOM 923 C C . GLY A 1 118 ? -16.001 1.353 28.019 1.00 62.66 118 GLY A C 1
ATOM 924 O O . GLY A 1 118 ? -16.768 1.741 28.893 1.00 62.66 118 GLY A O 1
ATOM 925 N N . ALA A 1 119 ? -16.185 1.664 26.732 1.00 59.72 119 ALA A N 1
ATOM 926 C CA . ALA A 1 119 ? -17.421 2.274 26.249 1.00 59.72 119 ALA A CA 1
ATOM 927 C C . ALA A 1 119 ? -18.382 1.156 25.822 1.00 59.72 119 ALA A C 1
ATOM 929 O O . ALA A 1 119 ? -18.172 0.516 24.793 1.00 59.72 119 ALA A O 1
ATOM 930 N N . PHE A 1 120 ? -19.411 0.884 26.626 1.00 50.78 120 PHE A N 1
ATOM 931 C CA . PHE A 1 120 ? -20.560 0.123 26.142 1.00 50.78 120 PHE A CA 1
ATOM 932 C C . PHE A 1 120 ? -21.231 0.969 25.058 1.00 50.78 120 PHE A C 1
ATOM 934 O O . PHE A 1 120 ? -21.594 2.116 25.309 1.00 50.78 120 PHE A O 1
ATOM 941 N N . TYR A 1 121 ? -21.322 0.441 23.841 1.00 54.44 121 TYR A N 1
ATOM 942 C CA . TYR A 1 121 ? -22.091 1.078 22.780 1.00 54.44 121 TYR A CA 1
ATOM 943 C C . TYR A 1 121 ? -23.578 0.947 23.141 1.00 54.44 121 TYR A C 1
ATOM 945 O O . TYR A 1 121 ? -24.077 -0.176 23.226 1.00 54.44 121 TYR A O 1
ATOM 953 N N . THR A 1 122 ? -24.241 2.071 23.421 1.00 39.00 122 THR A N 1
ATOM 954 C CA . THR A 1 122 ? -25.707 2.195 23.412 1.00 39.00 122 THR A CA 1
ATOM 955 C C . THR A 1 122 ? -26.225 2.340 21.991 1.00 39.00 122 THR A C 1
ATOM 957 O O . THR A 1 122 ? -25.506 2.949 21.163 1.00 39.00 122 THR A O 1
#

Foldseek 3Di:
DPDDDDDDQFPDWDDDPPWIWTQGPVRKIKIKAWDDQPADDPDPPPVSVVVSVVVVVVVDVVVDPQKDKDKDKDKDKDFQDQDCDPDPVSNVVSVVRGGPIDIDIIIMIMIMGHDDPPDDDD